Protein AF-A0A2N5IBF1-F1 (afdb_monomer)

pLDDT: mean 70.27, std 15.56, range [33.84, 93.25]

Secondary structure (DSSP, 8-state):
--HHHHHHHHHHHHTT----TT-TTS-HHHHHHHHT--HHHHHHHT---TTS-HHHHHHHHHHHHHHHHHHHHHHHSTTHHHHGGGEEEEEEEETTEEEEEEEETTTEEEETTGGGS--SSS---EEEEHHHHTTTEEEEEEEEHHHHHH---

Nearest PDB structures (foldseek):
  6y8l-assembly1_B  TM=3.218E-01  e=5.921E+00  Mycolicibacterium thermoresistibile
  6iol-assembly1_F  TM=2.689E-01  e=9.892E+00  Pseudomonas aeruginosa PAO1

Structure (mmCIF, N/CA/C/O backbone):
data_AF-A0A2N5IBF1-F1
#
_entry.id   AF-A0A2N5IBF1-F1
#
loop_
_atom_site.group_PDB
_atom_site.id
_atom_site.type_symbol
_atom_site.label_atom_id
_atom_site.label_alt_id
_atom_site.label_comp_id
_atom_site.label_asym_id
_atom_site.label_entity_id
_atom_site.label_seq_id
_atom_site.pdbx_PDB_ins_code
_atom_site.Cartn_x
_atom_site.Cartn_y
_atom_site.Cartn_z
_atom_site.occupancy
_atom_site.B_iso_or_equiv
_atom_site.auth_seq_id
_atom_site.auth_comp_id
_atom_site.auth_asym_id
_atom_site.auth_atom_id
_atom_site.pdbx_PDB_model_num
ATOM 1 N N . MET A 1 1 ? 9.440 -2.959 -21.402 1.00 43.28 1 MET A N 1
ATOM 2 C CA . MET A 1 1 ? 8.309 -3.346 -20.528 1.00 43.28 1 MET A CA 1
ATOM 3 C C . MET A 1 1 ? 7.684 -4.589 -21.144 1.00 43.28 1 MET A C 1
ATOM 5 O O . MET A 1 1 ? 7.308 -4.505 -22.304 1.00 43.28 1 MET A O 1
ATOM 9 N N . ASN A 1 2 ? 7.701 -5.730 -20.450 1.00 35.88 2 ASN A N 1
ATOM 10 C CA . ASN A 1 2 ? 7.321 -7.038 -21.004 1.00 35.88 2 ASN A CA 1
ATOM 11 C C . ASN A 1 2 ? 5.804 -7.091 -21.292 1.00 35.88 2 ASN A C 1
ATOM 13 O O . ASN A 1 2 ? 5.023 -6.584 -20.489 1.00 35.88 2 ASN A O 1
ATOM 17 N N . ASP A 1 3 ? 5.368 -7.669 -22.412 1.00 39.81 3 ASP A N 1
ATOM 18 C CA . ASP A 1 3 ? 3.952 -7.640 -22.823 1.00 39.81 3 ASP A CA 1
ATOM 19 C C . ASP A 1 3 ? 3.039 -8.420 -21.863 1.00 39.81 3 ASP A C 1
ATOM 21 O O . ASP A 1 3 ? 1.890 -8.039 -21.647 1.00 39.81 3 ASP A O 1
ATOM 25 N N . SER A 1 4 ? 3.593 -9.417 -21.169 1.00 40.78 4 SER A N 1
ATOM 26 C CA . SER A 1 4 ? 2.920 -10.144 -20.084 1.00 40.78 4 SER A CA 1
ATOM 27 C C . SER A 1 4 ? 2.568 -9.250 -18.880 1.00 40.78 4 SER A C 1
ATOM 29 O O . SER A 1 4 ? 1.495 -9.390 -18.301 1.00 40.78 4 SER A O 1
ATOM 31 N N . TYR A 1 5 ? 3.415 -8.267 -18.552 1.00 47.62 5 TYR A N 1
ATOM 32 C CA . TYR A 1 5 ? 3.169 -7.305 -17.466 1.00 47.62 5 TYR A CA 1
ATOM 33 C C . TYR A 1 5 ? 2.021 -6.351 -17.804 1.00 47.62 5 TYR A C 1
ATOM 35 O O . TYR A 1 5 ? 1.166 -6.074 -16.966 1.00 47.62 5 TYR A O 1
ATOM 43 N N . LYS A 1 6 ? 1.964 -5.884 -19.058 1.00 46.78 6 LYS A N 1
ATOM 44 C CA . LYS A 1 6 ? 0.849 -5.055 -19.524 1.00 46.78 6 LYS A CA 1
ATOM 45 C C . LYS A 1 6 ? -0.465 -5.820 -19.479 1.00 46.78 6 LYS A C 1
ATOM 47 O O . LYS A 1 6 ? -1.469 -5.197 -19.178 1.00 46.78 6 LYS A O 1
ATOM 52 N N . GLU A 1 7 ? -0.478 -7.117 -19.774 1.00 51.25 7 GLU A N 1
ATOM 53 C CA . GLU A 1 7 ? -1.704 -7.919 -19.703 1.00 51.25 7 GLU A CA 1
ATOM 54 C C . GLU A 1 7 ? -2.149 -8.186 -18.259 1.00 51.25 7 GLU A C 1
ATOM 56 O O . GLU A 1 7 ? -3.314 -7.954 -17.979 1.00 51.25 7 GLU A O 1
ATOM 61 N N . ILE A 1 8 ? -1.256 -8.519 -17.315 1.00 49.81 8 ILE A N 1
ATOM 62 C CA . ILE A 1 8 ? -1.626 -8.694 -15.891 1.00 49.81 8 ILE A CA 1
ATOM 63 C C . ILE A 1 8 ? -2.130 -7.380 -15.281 1.00 49.81 8 ILE A C 1
ATOM 65 O O . ILE A 1 8 ? -3.173 -7.357 -14.632 1.00 49.81 8 ILE A O 1
ATOM 69 N N . LEU A 1 9 ? -1.444 -6.261 -15.544 1.00 50.59 9 LEU A N 1
ATOM 70 C CA . LEU A 1 9 ? -1.929 -4.942 -15.138 1.00 50.59 9 LEU A CA 1
ATOM 71 C C . LEU A 1 9 ? -3.250 -4.596 -15.813 1.00 50.59 9 LEU A C 1
ATOM 73 O O . LEU A 1 9 ? -4.165 -4.128 -15.148 1.00 50.59 9 LEU A O 1
ATOM 77 N N . LYS A 1 10 ? -3.384 -4.824 -17.124 1.00 52.41 10 LYS A N 1
ATOM 78 C CA . LYS A 1 10 ? -4.655 -4.620 -17.825 1.00 52.41 10 LYS A CA 1
ATOM 79 C C . LYS A 1 10 ? -5.741 -5.526 -17.282 1.00 52.41 10 LYS A C 1
ATOM 81 O O . LYS A 1 10 ? -6.882 -5.113 -17.344 1.00 52.41 10 LYS A O 1
ATOM 86 N N . GLU A 1 11 ? -5.443 -6.720 -16.793 1.00 48.91 11 GLU A N 1
ATOM 87 C CA . GLU A 1 11 ? -6.422 -7.650 -16.236 1.00 48.91 11 GLU A CA 1
ATOM 88 C C . GLU A 1 11 ? -6.849 -7.220 -14.830 1.00 48.91 11 GLU A C 1
ATOM 90 O O . GLU A 1 11 ? -8.047 -7.137 -14.563 1.00 48.91 11 GLU A O 1
ATOM 95 N N . LEU A 1 12 ? -5.912 -6.779 -13.987 1.00 51.75 12 LEU A N 1
ATOM 96 C CA . LEU A 1 12 ? -6.208 -6.095 -12.722 1.00 51.75 12 LEU A CA 1
ATOM 97 C C . LEU A 1 12 ? -7.029 -4.811 -12.952 1.00 51.75 12 LEU A C 1
ATOM 99 O O . LEU A 1 12 ? -8.043 -4.595 -12.294 1.00 51.75 12 LEU A O 1
ATOM 103 N N . HIS A 1 13 ? -6.674 -4.013 -13.964 1.00 51.06 13 HIS A N 1
ATOM 104 C CA . HIS A 1 13 ? -7.418 -2.814 -14.358 1.00 51.06 13 HIS A CA 1
ATOM 105 C C . HIS A 1 1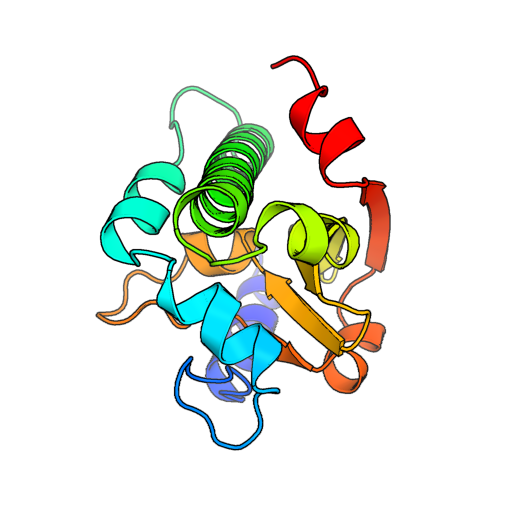3 ? -8.784 -3.117 -15.006 1.00 51.06 13 HIS A C 1
ATOM 107 O O . HIS A 1 13 ? -9.761 -2.411 -14.756 1.00 51.06 13 HIS A O 1
ATOM 113 N N . ARG A 1 14 ? -8.889 -4.159 -15.843 1.00 42.34 14 ARG A N 1
ATOM 114 C CA . ARG A 1 14 ? -10.121 -4.562 -16.553 1.00 42.34 14 ARG A CA 1
ATOM 115 C C . ARG A 1 14 ? -11.125 -5.203 -15.618 1.00 42.34 14 ARG A C 1
ATOM 117 O O . ARG A 1 14 ? -12.321 -5.002 -15.804 1.00 42.34 14 ARG A O 1
ATOM 124 N N . THR A 1 15 ? -10.658 -5.968 -14.637 1.00 41.19 15 THR A N 1
ATOM 125 C CA . THR A 1 15 ? -11.542 -6.647 -13.687 1.00 41.19 15 THR A CA 1
ATOM 126 C C . THR A 1 15 ? -12.170 -5.685 -12.682 1.00 41.19 15 THR A C 1
ATOM 128 O O . THR A 1 15 ? -13.128 -6.088 -12.025 1.00 41.19 15 THR A O 1
ATOM 131 N N . ARG A 1 16 ? -11.700 -4.422 -12.598 1.00 48.00 16 ARG A N 1
ATOM 132 C CA . ARG A 1 16 ? -12.240 -3.359 -11.726 1.00 48.00 16 ARG A CA 1
ATOM 133 C C . ARG A 1 16 ? -12.602 -3.873 -10.333 1.00 48.00 16 ARG A C 1
ATOM 135 O O . ARG A 1 16 ? -13.591 -3.446 -9.741 1.00 48.00 16 ARG A O 1
ATOM 142 N N . LYS A 1 17 ? -11.815 -4.797 -9.780 1.00 44.84 17 LYS A N 1
ATOM 143 C CA . LYS A 1 17 ? -11.999 -5.232 -8.391 1.00 44.84 17 LYS A CA 1
ATOM 144 C C . LYS A 1 17 ? -11.327 -4.250 -7.433 1.00 44.84 17 LYS A C 1
ATOM 146 O O . LYS A 1 17 ? -10.829 -4.647 -6.393 1.00 44.84 17 LYS A O 1
ATOM 151 N N . PHE A 1 18 ? -11.308 -2.975 -7.810 1.00 51.62 18 PHE A N 1
ATOM 152 C CA . PHE A 1 18 ? -10.898 -1.882 -6.958 1.00 51.62 18 PHE A CA 1
ATOM 153 C C . PHE A 1 18 ? -12.099 -1.491 -6.129 1.00 51.62 18 PHE A C 1
ATOM 155 O O . PHE A 1 18 ? -13.163 -1.141 -6.649 1.00 51.62 18 PHE A O 1
ATOM 162 N N . ILE A 1 19 ? -11.941 -1.605 -4.823 1.00 47.81 19 ILE A N 1
ATOM 163 C CA . ILE A 1 19 ? -12.974 -1.155 -3.919 1.00 47.81 19 ILE A CA 1
ATOM 164 C C . ILE A 1 19 ? -12.812 0.357 -3.773 1.00 47.81 19 ILE A C 1
ATOM 166 O O . ILE A 1 19 ? -11.815 0.838 -3.244 1.00 47.81 19 ILE A O 1
ATOM 170 N N . GLN A 1 20 ? -13.786 1.105 -4.292 1.00 54.00 20 GLN A N 1
ATOM 171 C CA . GLN A 1 20 ? -13.860 2.549 -4.079 1.00 54.00 20 GLN A CA 1
ATOM 172 C C . GLN A 1 20 ? -13.964 2.835 -2.572 1.00 54.00 20 GLN A C 1
ATOM 174 O O . GLN A 1 20 ? -14.630 2.057 -1.886 1.00 54.00 20 GLN A O 1
ATOM 179 N N . PRO A 1 21 ? -13.359 3.915 -2.041 1.00 51.06 21 PRO A N 1
ATOM 180 C CA . PRO A 1 21 ? -13.374 4.226 -0.606 1.00 51.06 21 PRO A CA 1
ATOM 181 C C . PRO A 1 21 ? -14.768 4.304 0.041 1.00 51.06 21 PRO A C 1
ATOM 183 O O . PRO A 1 21 ? -14.895 4.142 1.251 1.00 51.06 21 PRO A O 1
ATOM 186 N N . ASP A 1 22 ? -15.811 4.540 -0.756 1.00 54.47 22 ASP A N 1
ATOM 187 C CA . ASP A 1 22 ? -17.223 4.617 -0.368 1.00 54.47 22 ASP A CA 1
ATOM 188 C C . ASP A 1 22 ? -18.003 3.310 -0.613 1.00 54.47 22 ASP A C 1
ATOM 190 O O . ASP A 1 22 ? -19.222 3.254 -0.434 1.00 54.47 22 ASP A O 1
ATOM 194 N N . SER A 1 23 ? -17.323 2.235 -1.016 1.00 57.81 23 SER A N 1
ATOM 195 C CA . SER A 1 23 ? -17.977 0.965 -1.298 1.00 57.81 23 SER A CA 1
ATOM 196 C C . SER A 1 23 ? -18.635 0.391 -0.038 1.00 57.81 23 SER A C 1
ATOM 198 O O . SER A 1 23 ? -17.976 0.254 0.998 1.00 57.81 23 SER A O 1
ATOM 200 N N . PRO A 1 24 ? -19.898 -0.065 -0.123 1.00 55.62 24 PRO A N 1
ATOM 201 C CA . PRO A 1 24 ? -20.597 -0.694 0.998 1.00 55.62 24 PRO A CA 1
ATOM 202 C C . PRO A 1 24 ? -20.004 -2.057 1.393 1.00 55.62 24 PRO A C 1
ATOM 204 O O . PRO A 1 24 ? -20.440 -2.649 2.374 1.00 55.62 24 PRO A O 1
ATOM 207 N N . LYS A 1 25 ? -19.039 -2.575 0.618 1.00 56.75 25 LYS A N 1
ATOM 208 C CA . LYS A 1 25 ? -18.293 -3.805 0.920 1.00 56.75 25 LYS A CA 1
ATOM 209 C C . LYS A 1 25 ? -17.065 -3.567 1.807 1.00 56.75 25 LYS A C 1
ATOM 211 O O . LYS A 1 25 ? -16.431 -4.539 2.201 1.00 56.75 25 LYS A O 1
ATOM 216 N N . LEU A 1 26 ? -16.710 -2.310 2.078 1.00 62.56 26 LEU A N 1
ATOM 217 C CA . LEU A 1 26 ? -15.621 -1.962 2.990 1.00 62.56 26 LEU A CA 1
ATOM 218 C C . LEU A 1 26 ? -16.110 -2.039 4.429 1.00 62.56 26 LEU A C 1
ATOM 220 O O . LEU A 1 26 ? -17.150 -1.468 4.757 1.00 62.56 26 LEU A O 1
ATOM 224 N N . ASP A 1 27 ? -15.323 -2.673 5.294 1.00 70.19 27 ASP A N 1
ATOM 225 C CA . ASP A 1 27 ? -15.524 -2.546 6.732 1.00 70.19 27 ASP A CA 1
ATOM 226 C C . ASP A 1 27 ? -15.449 -1.062 7.148 1.00 70.19 27 ASP A C 1
ATOM 228 O O . ASP A 1 27 ? -14.655 -0.274 6.618 1.00 70.19 27 ASP A O 1
ATOM 232 N N . SER A 1 28 ? -16.280 -0.685 8.121 1.00 70.81 28 SER A N 1
ATOM 233 C CA . SER A 1 28 ? -16.333 0.651 8.722 1.00 70.81 28 SER A CA 1
ATOM 234 C C . SER A 1 28 ? -14.977 1.189 9.203 1.00 70.81 28 SER A C 1
ATOM 236 O O . SER A 1 28 ? -14.736 2.397 9.149 1.00 70.81 28 SER A O 1
ATOM 238 N N . ASP A 1 29 ? -14.080 0.316 9.659 1.00 70.00 29 ASP A N 1
ATOM 239 C CA . ASP A 1 29 ? -12.731 0.665 10.090 1.00 70.00 29 ASP A CA 1
ATOM 240 C C . ASP A 1 29 ? -11.853 1.058 8.903 1.00 70.00 29 ASP A C 1
ATOM 242 O O . ASP A 1 29 ? -11.067 2.004 8.996 1.00 70.00 29 ASP A O 1
ATOM 246 N N . LEU A 1 30 ? -12.009 0.373 7.770 1.00 69.75 30 LEU A N 1
ATOM 247 C CA . LEU A 1 30 ? -11.260 0.697 6.568 1.00 69.75 30 LEU A CA 1
ATOM 248 C C . LEU A 1 30 ? -11.779 1.978 5.919 1.00 69.75 30 LEU A C 1
ATOM 250 O O . LEU A 1 30 ? -10.979 2.813 5.507 1.00 69.75 30 LEU A O 1
ATOM 254 N N . GLN A 1 31 ? -13.098 2.188 5.894 1.00 72.38 31 GLN A N 1
ATOM 255 C CA . GLN A 1 31 ? -13.675 3.461 5.448 1.00 72.38 31 GLN A CA 1
ATOM 256 C C . GLN A 1 31 ? -13.119 4.634 6.266 1.00 72.38 31 GLN A C 1
ATOM 258 O O . GLN A 1 31 ? -12.746 5.662 5.704 1.00 7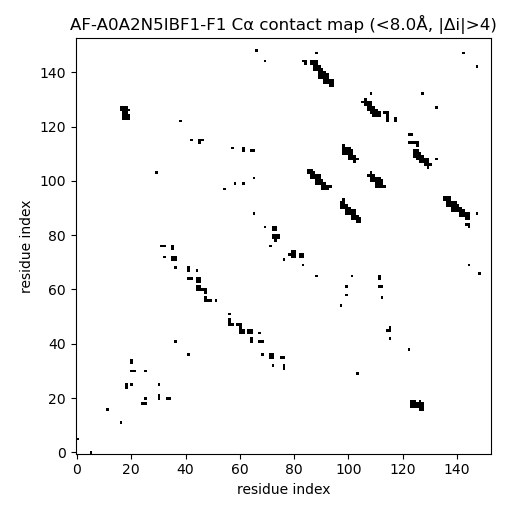2.38 31 GLN A O 1
ATOM 263 N N . GLN A 1 32 ? -12.979 4.467 7.584 1.00 74.31 32 GLN A N 1
ATOM 264 C CA . GLN A 1 32 ? -12.336 5.466 8.439 1.00 74.31 32 GLN A CA 1
ATOM 265 C C . GLN A 1 32 ? -10.867 5.682 8.056 1.00 74.31 32 GLN A C 1
ATOM 267 O O . GLN A 1 32 ? -10.449 6.828 7.895 1.00 74.31 32 GLN A O 1
ATOM 272 N N . ILE A 1 33 ? -10.092 4.613 7.857 1.00 74.81 33 ILE A N 1
ATOM 273 C CA . ILE A 1 33 ? -8.688 4.704 7.426 1.00 74.81 33 ILE A CA 1
ATOM 274 C C . ILE A 1 33 ? -8.550 5.462 6.106 1.00 74.81 33 ILE A C 1
ATOM 276 O O . ILE A 1 33 ? -7.733 6.373 6.014 1.00 74.81 33 ILE A O 1
ATOM 280 N N . LEU A 1 34 ? -9.364 5.137 5.105 1.00 74.12 34 LEU A N 1
ATOM 281 C CA . LEU A 1 34 ? -9.311 5.794 3.801 1.00 74.12 34 LEU A CA 1
ATOM 282 C C . LEU A 1 34 ? -9.806 7.241 3.862 1.00 74.12 34 LEU A C 1
ATOM 284 O O . LEU A 1 34 ? -9.272 8.087 3.154 1.00 74.12 34 LEU A O 1
ATOM 288 N N . SER A 1 35 ? -10.770 7.549 4.737 1.00 76.00 35 SER A N 1
ATOM 289 C CA . SER A 1 35 ? -11.346 8.897 4.854 1.00 76.00 35 SER A CA 1
ATOM 290 C C . SER A 1 35 ? -10.343 9.968 5.283 1.00 76.00 35 SER A C 1
ATOM 292 O O . SER A 1 35 ? -10.572 11.154 5.053 1.00 76.00 35 SER A O 1
ATOM 294 N N . VAL A 1 36 ? -9.232 9.567 5.910 1.00 75.69 36 VAL A N 1
ATOM 295 C CA . VA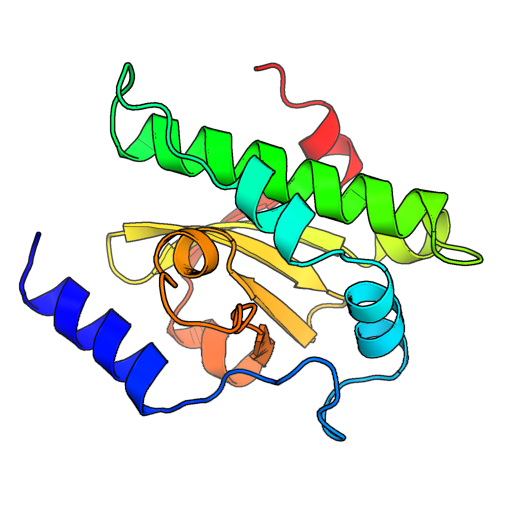L A 1 36 ? -8.191 10.497 6.364 1.00 75.69 36 VAL A CA 1
ATOM 296 C C . VAL A 1 36 ? -7.013 10.632 5.403 1.00 75.69 36 VAL A C 1
ATOM 298 O O . VAL A 1 36 ? -6.109 11.436 5.658 1.00 75.69 36 VAL A O 1
ATOM 301 N N . LEU A 1 37 ? -7.003 9.860 4.316 1.00 73.94 37 LEU A N 1
ATOM 302 C CA . LEU A 1 37 ? -5.984 9.951 3.279 1.00 73.94 37 LEU A CA 1
ATOM 303 C C . LEU A 1 37 ? -6.400 11.015 2.265 1.00 73.94 37 LEU A C 1
ATOM 305 O O . LEU A 1 37 ? -7.404 10.865 1.574 1.00 73.94 37 LEU A O 1
ATOM 309 N N . ASP A 1 38 ? -5.611 12.084 2.153 1.00 70.50 38 ASP A N 1
ATOM 310 C CA . ASP A 1 38 ? -5.747 13.007 1.032 1.00 70.50 38 ASP A CA 1
ATOM 311 C C . ASP A 1 38 ? -5.078 12.374 -0.187 1.00 70.50 38 ASP A C 1
ATOM 313 O O . ASP A 1 38 ? -3.879 12.087 -0.208 1.00 70.50 38 ASP A O 1
ATOM 317 N N . THR A 1 39 ? -5.881 12.129 -1.212 1.00 66.19 39 THR A N 1
ATOM 318 C CA . THR A 1 39 ? -5.452 11.448 -2.426 1.00 66.19 39 THR A CA 1
ATOM 319 C C . THR A 1 39 ? -4.451 12.256 -3.250 1.00 66.19 39 THR A C 1
ATOM 321 O O . THR A 1 39 ? -3.561 11.675 -3.868 1.00 66.19 39 THR A O 1
ATOM 324 N N . HIS A 1 40 ? -4.559 13.587 -3.260 1.00 65.75 40 HIS A N 1
ATOM 325 C CA . HIS A 1 40 ? -3.612 14.450 -3.968 1.00 65.75 40 HIS A CA 1
ATOM 326 C C . HIS A 1 40 ? -2.268 14.470 -3.241 1.00 65.75 40 HIS A C 1
ATOM 328 O O . HIS A 1 40 ? -1.220 14.331 -3.871 1.00 65.75 40 HIS A O 1
ATOM 334 N N . GLU A 1 41 ? -2.297 14.587 -1.914 1.00 66.88 41 GLU A N 1
ATOM 335 C CA . GLU A 1 41 ? -1.100 14.543 -1.074 1.00 66.88 41 GLU A CA 1
ATOM 336 C C . GLU A 1 41 ? -0.395 13.181 -1.175 1.00 66.88 41 GLU A C 1
ATOM 338 O O . GLU A 1 41 ? 0.817 13.115 -1.380 1.00 66.88 41 GLU A O 1
ATOM 343 N N . PHE A 1 42 ? -1.157 12.084 -1.149 1.00 67.06 42 PHE A N 1
ATOM 344 C CA . PHE A 1 42 ? -0.647 10.731 -1.364 1.00 67.06 42 PHE A CA 1
ATOM 345 C C . PHE A 1 42 ? 0.117 10.598 -2.694 1.00 67.06 42 PHE A C 1
ATOM 347 O O . PHE A 1 42 ? 1.219 10.041 -2.729 1.00 67.06 42 PHE A O 1
ATOM 354 N N . PHE A 1 43 ? -0.409 11.161 -3.786 1.00 65.44 43 PHE A N 1
ATOM 355 C CA . PHE A 1 43 ? 0.272 11.127 -5.081 1.00 65.44 43 PHE A CA 1
ATOM 356 C C . PHE A 1 43 ? 1.565 11.942 -5.119 1.00 65.44 43 PHE A C 1
ATOM 358 O O . PHE A 1 43 ? 2.513 11.538 -5.793 1.00 65.44 43 PHE A O 1
ATOM 365 N N . LEU A 1 44 ? 1.663 13.042 -4.364 1.00 69.25 44 LEU A N 1
ATOM 366 C CA . LEU A 1 44 ? 2.923 13.786 -4.251 1.00 69.25 44 LEU A CA 1
ATOM 367 C C . LEU A 1 44 ? 4.042 12.912 -3.670 1.00 69.25 44 LEU A C 1
ATOM 369 O O . LEU A 1 44 ? 5.200 13.025 -4.085 1.00 69.25 44 LEU A O 1
ATOM 373 N N . HIS A 1 45 ? 3.691 12.008 -2.754 1.00 67.19 45 HIS A N 1
ATOM 374 C CA . HIS A 1 45 ? 4.617 11.046 -2.160 1.00 67.19 45 HIS A CA 1
ATOM 375 C C . HIS A 1 45 ? 4.970 9.874 -3.088 1.00 67.19 45 HIS A C 1
ATOM 377 O O . HIS A 1 45 ? 6.015 9.252 -2.898 1.00 67.19 45 HIS A O 1
ATOM 383 N N . CYS A 1 46 ? 4.160 9.627 -4.118 1.00 64.19 46 CYS A N 1
ATOM 384 C CA . CYS A 1 46 ? 4.357 8.582 -5.123 1.00 64.19 46 CYS A CA 1
ATOM 385 C C . CYS A 1 46 ? 5.292 8.992 -6.280 1.00 64.19 46 CYS A C 1
ATOM 387 O O . CYS A 1 46 ? 5.569 8.180 -7.161 1.00 64.19 46 CYS A O 1
ATOM 389 N N . ASN A 1 47 ? 5.796 10.232 -6.301 1.00 66.06 47 ASN A N 1
ATOM 390 C CA . ASN A 1 47 ? 6.657 10.717 -7.381 1.00 66.06 47 ASN A CA 1
ATOM 391 C C . ASN A 1 47 ? 7.989 9.950 -7.458 1.00 66.06 47 ASN A C 1
ATOM 393 O O . ASN A 1 47 ? 8.811 9.990 -6.535 1.00 66.06 47 ASN A O 1
ATOM 397 N N . LEU A 1 48 ? 8.222 9.304 -8.603 1.00 63.59 48 LEU A N 1
ATOM 398 C CA . LEU A 1 48 ? 9.462 8.592 -8.904 1.00 63.59 48 LEU A CA 1
ATOM 399 C C . LEU A 1 48 ? 10.616 9.582 -9.092 1.00 63.59 48 LEU A C 1
ATOM 401 O O . LEU A 1 48 ? 10.508 10.550 -9.844 1.00 63.59 48 LEU A O 1
ATOM 405 N N . ASN A 1 49 ? 11.746 9.321 -8.433 1.00 61.81 49 ASN A N 1
ATOM 406 C CA . ASN A 1 49 ? 12.974 10.069 -8.681 1.00 61.81 49 ASN A CA 1
ATOM 407 C C . ASN A 1 49 ? 13.676 9.490 -9.925 1.00 61.81 49 ASN A C 1
ATOM 409 O O . ASN A 1 49 ? 14.141 8.351 -9.859 1.00 61.81 49 ASN A O 1
ATOM 413 N N . PRO A 1 50 ? 13.806 10.243 -11.032 1.00 58.84 50 PRO A N 1
ATOM 414 C CA . PRO A 1 50 ? 14.438 9.740 -12.252 1.00 58.84 50 PRO A CA 1
ATOM 415 C C . PRO A 1 50 ? 15.957 9.539 -12.118 1.00 58.84 50 PRO A C 1
ATOM 417 O O . PRO A 1 50 ? 16.572 8.972 -13.014 1.00 58.84 50 PRO A O 1
ATOM 420 N N . ALA A 1 51 ? 16.575 10.006 -11.027 1.00 55.97 51 ALA A N 1
ATOM 421 C CA . ALA A 1 51 ? 18.018 9.922 -10.805 1.00 55.97 51 ALA A CA 1
ATOM 422 C C . ALA A 1 51 ? 18.503 8.566 -10.254 1.00 55.97 51 ALA A C 1
ATOM 424 O O . ALA A 1 51 ? 19.705 8.388 -10.076 1.00 55.97 51 ALA A O 1
ATOM 425 N N . VAL A 1 52 ? 17.600 7.628 -9.956 1.00 67.62 52 VAL A N 1
ATOM 426 C CA . VAL A 1 52 ? 17.937 6.297 -9.420 1.00 67.62 52 VAL A CA 1
ATOM 427 C C . VAL A 1 52 ? 17.342 5.185 -10.282 1.00 67.62 52 VAL A C 1
ATOM 429 O O . VAL A 1 52 ? 16.532 5.441 -11.175 1.00 67.62 52 VAL A O 1
ATOM 432 N N . SER A 1 53 ? 17.748 3.935 -10.034 1.00 68.19 53 SER A N 1
ATOM 433 C CA . SER A 1 53 ? 17.185 2.789 -10.758 1.00 68.19 53 SER A CA 1
ATOM 434 C C . SER A 1 53 ? 15.668 2.695 -10.549 1.00 68.19 53 SER A C 1
ATOM 436 O O . SER A 1 53 ? 15.161 3.067 -9.495 1.00 68.19 53 SER A O 1
ATOM 438 N N . TYR A 1 54 ? 14.929 2.177 -11.534 1.00 66.81 54 TYR A N 1
ATOM 439 C CA . TYR A 1 54 ? 13.463 2.090 -11.461 1.00 66.81 54 TYR A CA 1
ATOM 440 C C . TYR A 1 54 ? 12.972 1.374 -10.193 1.00 66.81 54 TYR A C 1
ATOM 442 O O . TYR A 1 54 ? 12.110 1.897 -9.494 1.00 66.81 54 TYR A O 1
ATOM 450 N N . ASN A 1 55 ? 13.565 0.225 -9.856 1.00 68.12 55 ASN A N 1
ATOM 451 C CA . ASN A 1 55 ? 13.191 -0.531 -8.658 1.00 68.12 55 ASN A CA 1
ATOM 452 C C . ASN A 1 55 ? 13.437 0.282 -7.378 1.00 68.12 55 ASN A C 1
ATOM 454 O O . ASN A 1 55 ? 12.609 0.282 -6.472 1.00 68.12 55 ASN A O 1
ATOM 458 N N . GLU A 1 56 ? 14.545 1.019 -7.319 1.00 69.81 56 GLU A N 1
ATOM 459 C CA . GLU A 1 56 ? 14.871 1.884 -6.185 1.00 69.81 56 GLU A CA 1
ATOM 460 C C . GLU A 1 56 ? 13.943 3.107 -6.106 1.00 69.81 56 GLU A C 1
ATOM 462 O O . GLU A 1 56 ? 13.525 3.498 -5.016 1.00 69.81 56 GLU A O 1
ATOM 467 N N . ALA A 1 57 ? 13.575 3.696 -7.247 1.00 67.69 57 ALA A N 1
ATOM 468 C CA . ALA A 1 57 ? 12.625 4.802 -7.318 1.00 67.69 57 ALA A CA 1
ATOM 469 C C . ALA A 1 57 ? 11.235 4.370 -6.830 1.00 67.69 57 ALA A C 1
ATOM 471 O O . ALA A 1 57 ? 10.638 5.070 -6.013 1.00 67.69 57 ALA A O 1
ATOM 472 N N . VAL A 1 58 ? 10.759 3.206 -7.286 1.00 70.94 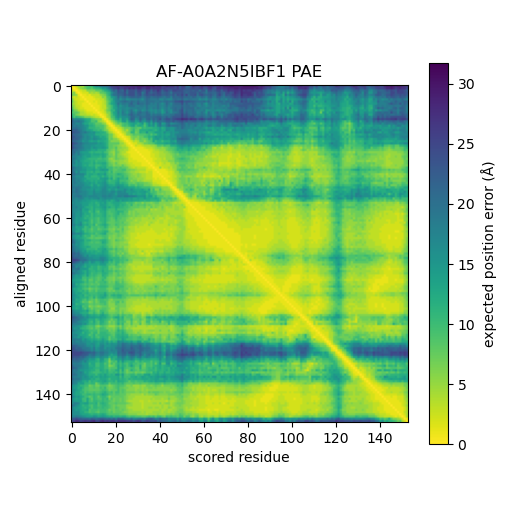58 VAL A N 1
ATOM 473 C CA . VAL A 1 58 ? 9.471 2.617 -6.890 1.00 70.94 58 VAL A CA 1
ATOM 474 C C . VAL A 1 58 ? 9.465 2.283 -5.404 1.00 70.94 58 VAL A C 1
ATOM 476 O O . VAL A 1 58 ? 8.517 2.637 -4.704 1.00 70.94 58 VAL A O 1
ATOM 479 N N . PHE A 1 59 ? 10.535 1.672 -4.888 1.00 78.06 59 PHE A N 1
ATOM 480 C CA . PHE A 1 59 ? 10.653 1.378 -3.461 1.00 78.06 59 PHE A CA 1
ATOM 481 C C . PHE A 1 59 ? 10.627 2.663 -2.619 1.00 78.06 59 PHE A C 1
ATOM 483 O O . PHE A 1 59 ? 9.846 2.769 -1.675 1.00 78.06 59 PHE A O 1
ATOM 490 N N . LYS A 1 60 ? 11.404 3.689 -2.997 1.00 77.38 60 LYS A N 1
ATOM 491 C CA . LYS A 1 60 ? 11.417 4.997 -2.313 1.00 77.38 60 LYS A CA 1
ATOM 492 C C . LYS A 1 60 ? 10.056 5.699 -2.363 1.00 77.38 60 LYS A C 1
ATOM 494 O O . LYS A 1 60 ? 9.657 6.312 -1.372 1.00 77.38 60 LYS A O 1
ATOM 499 N N . ALA A 1 61 ? 9.338 5.614 -3.480 1.00 75.81 61 ALA A N 1
ATOM 500 C CA . ALA A 1 61 ? 7.986 6.153 -3.611 1.00 75.81 61 ALA A CA 1
ATOM 501 C C . ALA A 1 61 ? 6.983 5.391 -2.725 1.00 75.81 61 ALA A C 1
ATOM 503 O O . ALA A 1 61 ? 6.274 6.012 -1.932 1.00 75.81 61 ALA A O 1
ATOM 504 N N . CYS A 1 62 ? 7.003 4.053 -2.747 1.00 81.88 62 CYS A N 1
ATOM 505 C CA . CYS A 1 62 ? 6.179 3.217 -1.864 1.00 81.88 62 CYS A CA 1
ATOM 506 C C . CYS A 1 62 ? 6.457 3.516 -0.387 1.00 81.88 62 CYS A C 1
ATOM 508 O O . CYS A 1 62 ? 5.537 3.599 0.428 1.00 81.88 62 CYS A O 1
ATOM 510 N N . ARG A 1 63 ? 7.728 3.729 -0.034 1.00 86.12 63 ARG A N 1
ATOM 511 C CA . ARG A 1 63 ? 8.166 4.093 1.314 1.00 86.12 63 ARG A CA 1
ATOM 512 C C . ARG A 1 63 ? 7.577 5.428 1.764 1.00 86.12 63 ARG A C 1
ATOM 514 O O . ARG A 1 63 ? 7.013 5.513 2.849 1.00 86.12 63 ARG A O 1
ATOM 521 N N . LYS A 1 64 ? 7.648 6.469 0.933 1.00 83.50 64 LYS A N 1
ATOM 522 C CA . LYS A 1 64 ? 7.044 7.774 1.248 1.00 83.50 64 LYS A CA 1
ATOM 523 C C . LYS A 1 64 ? 5.522 7.681 1.369 1.00 83.50 64 LYS A C 1
ATOM 525 O O . LYS A 1 64 ? 4.956 8.228 2.312 1.00 83.50 64 LYS A O 1
ATOM 530 N N . ALA A 1 65 ? 4.876 6.962 0.454 1.00 81.62 65 ALA A N 1
ATOM 531 C CA . ALA A 1 65 ? 3.428 6.782 0.433 1.00 81.62 65 ALA A CA 1
ATOM 532 C C . ALA A 1 65 ? 2.913 6.027 1.673 1.00 81.62 65 ALA A C 1
ATOM 534 O O . ALA A 1 65 ? 1.977 6.468 2.335 1.00 81.62 65 ALA A O 1
ATOM 535 N N . SER A 1 66 ? 3.566 4.929 2.054 1.00 87.38 66 SER A N 1
ATOM 536 C CA . SER A 1 66 ? 3.237 4.185 3.282 1.00 87.38 66 SER A CA 1
ATOM 537 C C . SER A 1 66 ? 3.468 5.015 4.547 1.00 87.38 66 SER A C 1
ATOM 539 O O . SER A 1 66 ? 2.617 5.017 5.434 1.00 87.38 66 SER A O 1
ATOM 541 N N . MET A 1 67 ? 4.565 5.777 4.624 1.00 88.12 67 MET A N 1
ATOM 542 C CA . MET A 1 67 ? 4.815 6.697 5.741 1.00 88.12 67 MET A CA 1
ATOM 543 C C . MET A 1 67 ? 3.724 7.768 5.857 1.00 88.12 67 MET A C 1
ATOM 545 O O . MET A 1 67 ? 3.272 8.062 6.964 1.00 88.12 67 MET A O 1
ATOM 549 N N . TYR A 1 68 ? 3.252 8.302 4.727 1.00 86.69 68 TYR A N 1
ATOM 550 C CA . TYR A 1 68 ? 2.117 9.221 4.691 1.00 86.69 68 TYR A CA 1
ATOM 551 C C . TYR A 1 68 ? 0.828 8.585 5.232 1.00 86.69 68 TYR A C 1
ATOM 553 O O . TYR A 1 68 ? 0.133 9.199 6.044 1.00 86.69 68 TYR A O 1
ATOM 561 N N . VAL A 1 69 ? 0.520 7.348 4.826 1.00 85.75 69 VAL A N 1
ATOM 562 C CA . VAL A 1 69 ? -0.660 6.613 5.312 1.00 85.75 69 VAL A CA 1
ATOM 563 C C . VAL A 1 69 ? -0.587 6.407 6.829 1.00 85.75 69 VAL A C 1
ATOM 565 O O . VAL A 1 69 ? -1.531 6.751 7.540 1.00 85.75 69 VAL A O 1
ATOM 568 N N . ILE A 1 70 ? 0.552 5.936 7.347 1.00 90.00 70 ILE A N 1
ATOM 569 C CA . ILE A 1 70 ? 0.778 5.741 8.791 1.00 90.00 70 ILE A CA 1
ATOM 570 C C . ILE A 1 70 ? 0.638 7.071 9.554 1.00 90.00 70 ILE A C 1
ATOM 572 O O . ILE A 1 70 ? -0.027 7.137 10.596 1.00 90.00 70 ILE A O 1
ATOM 576 N N . TYR A 1 71 ? 1.221 8.154 9.035 1.00 89.44 71 TYR A N 1
ATOM 577 C CA . TYR A 1 71 ? 1.105 9.484 9.633 1.00 89.44 71 TYR A CA 1
ATOM 578 C C . TYR A 1 71 ? -0.352 9.964 9.670 1.00 89.44 71 TYR A C 1
ATOM 580 O O . TYR A 1 71 ? -0.844 10.369 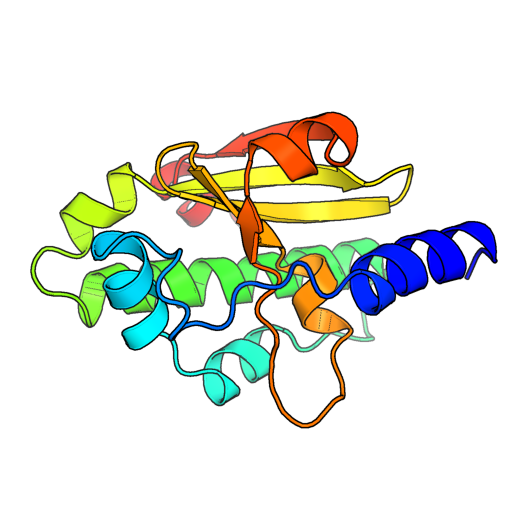10.726 1.00 89.44 71 TYR A O 1
ATOM 588 N N . SER A 1 72 ? -1.060 9.860 8.546 1.00 86.00 72 SER A N 1
ATOM 589 C CA . SER A 1 72 ? -2.452 10.293 8.427 1.00 86.00 72 SER A CA 1
ATOM 590 C C . SER A 1 72 ? -3.361 9.521 9.378 1.00 86.00 72 SER A C 1
ATOM 592 O O . SER A 1 72 ? -4.110 10.139 10.130 1.00 86.00 72 SER A O 1
ATOM 594 N N . ILE A 1 73 ? -3.235 8.195 9.447 1.00 88.06 73 ILE A N 1
ATOM 595 C CA . ILE A 1 73 ? -4.005 7.373 10.389 1.00 88.06 73 ILE A CA 1
ATOM 596 C C . ILE A 1 73 ? -3.702 7.786 11.829 1.00 88.06 73 ILE A C 1
ATOM 598 O O . ILE A 1 73 ? -4.619 8.067 12.592 1.00 88.06 73 ILE A O 1
ATOM 602 N N . SER A 1 74 ? -2.428 7.885 12.212 1.00 89.75 74 SER A N 1
ATOM 603 C CA . SER A 1 74 ? -2.060 8.193 13.601 1.00 89.75 74 SER A CA 1
ATOM 604 C C . SER A 1 74 ? -2.500 9.574 14.091 1.00 89.75 74 SER A C 1
ATOM 606 O O . SER A 1 74 ? -2.773 9.707 15.285 1.00 89.75 74 SER A O 1
ATOM 608 N N . HIS A 1 75 ? -2.568 10.576 13.208 1.00 87.75 75 HIS A N 1
ATOM 609 C CA . HIS A 1 75 ? -2.823 11.972 13.587 1.00 87.75 75 HIS A CA 1
ATOM 610 C C . HIS A 1 75 ? -4.242 12.452 13.283 1.00 87.75 75 HIS A C 1
ATOM 612 O O . HIS A 1 75 ? -4.755 13.304 14.006 1.00 87.75 75 HIS A O 1
ATOM 618 N N . LYS A 1 76 ? -4.876 11.934 12.226 1.00 86.25 76 LYS A N 1
ATOM 619 C CA . LYS A 1 76 ? -6.190 12.403 11.766 1.00 86.25 76 LYS A CA 1
ATOM 620 C C . LYS A 1 76 ? -7.338 11.513 12.257 1.00 86.25 76 LYS A C 1
ATOM 622 O O . LYS A 1 76 ? -8.454 12.007 12.389 1.00 86.25 76 LYS A O 1
ATOM 627 N N . LEU A 1 77 ? -7.093 10.235 12.581 1.00 85.69 77 LEU A N 1
ATOM 628 C CA . LEU A 1 77 ? -8.119 9.362 13.165 1.00 85.69 77 LEU A CA 1
ATOM 629 C C . LEU A 1 77 ? -8.138 9.408 14.690 1.00 85.69 77 LEU A C 1
ATOM 631 O O . LEU A 1 77 ? -7.119 9.263 15.373 1.00 85.69 77 LEU A O 1
ATOM 635 N N . ARG A 1 78 ? -9.350 9.479 15.247 1.00 82.00 78 ARG A N 1
ATOM 636 C CA . ARG A 1 78 ? -9.578 9.226 16.671 1.00 82.00 78 ARG A CA 1
ATOM 637 C C . ARG A 1 78 ? -9.167 7.783 16.976 1.00 82.00 78 ARG A C 1
ATOM 639 O O . ARG A 1 78 ? -9.635 6.863 16.321 1.00 82.00 78 ARG A O 1
ATOM 646 N N . MET A 1 79 ? -8.299 7.587 17.971 1.00 83.44 79 MET A N 1
ATOM 647 C CA . MET A 1 79 ? -7.682 6.283 18.284 1.00 83.44 79 MET A CA 1
ATOM 648 C C . MET A 1 79 ? -6.752 5.730 17.185 1.00 83.44 79 MET A C 1
ATOM 650 O O . MET A 1 79 ? -6.411 4.549 17.213 1.00 83.44 79 MET A O 1
ATOM 654 N N . GLY A 1 80 ? -6.272 6.572 16.264 1.00 80.81 80 GLY A N 1
ATOM 655 C CA . GLY A 1 80 ? -5.441 6.158 15.129 1.00 80.81 80 GLY A CA 1
ATOM 656 C C . GLY A 1 80 ? -4.202 5.337 15.498 1.00 80.81 80 GLY A C 1
ATOM 657 O O . GLY A 1 80 ? -3.888 4.361 14.827 1.00 80.81 80 GLY A O 1
ATOM 658 N N . LYS A 1 81 ? -3.543 5.645 16.624 1.00 83.31 81 LYS A N 1
ATOM 659 C CA . LYS A 1 81 ? -2.396 4.860 17.127 1.00 83.31 81 LYS A CA 1
ATOM 660 C C . LYS A 1 81 ? -2.725 3.388 17.402 1.00 83.31 81 LYS A C 1
ATOM 662 O O . LYS A 1 81 ? -1.855 2.541 17.239 1.00 83.31 81 LYS A O 1
ATOM 667 N N . PHE A 1 82 ? -3.955 3.087 17.819 1.00 85.75 82 PHE A N 1
ATOM 668 C CA . PHE A 1 82 ? -4.398 1.709 18.033 1.00 85.75 82 PHE A CA 1
ATOM 669 C C . PHE A 1 82 ? -4.681 1.016 16.701 1.00 85.75 82 PHE A C 1
ATOM 671 O O . PHE A 1 82 ? -4.292 -0.132 16.533 1.00 85.75 82 PHE A O 1
ATOM 678 N N . LYS A 1 83 ? -5.256 1.741 15.732 1.00 84.69 83 LYS A N 1
ATOM 679 C CA . LYS A 1 83 ? -5.496 1.236 14.371 1.00 84.69 83 LYS A CA 1
ATOM 680 C C . LYS A 1 83 ? -4.210 0.900 13.620 1.00 84.69 83 LYS A C 1
ATOM 682 O O . LYS A 1 83 ? -4.229 0.028 12.767 1.00 84.69 83 LYS A O 1
ATOM 687 N N . LEU A 1 84 ? -3.082 1.539 13.944 1.00 89.31 84 LEU A N 1
ATOM 688 C CA . LEU A 1 84 ? -1.797 1.174 13.341 1.00 89.31 84 LEU A CA 1
ATOM 689 C C . LEU A 1 84 ? -1.391 -0.280 13.627 1.00 89.31 84 LEU A C 1
ATOM 691 O O . LEU A 1 84 ? -0.727 -0.880 12.792 1.00 89.31 84 LEU A O 1
ATOM 695 N N . GLN A 1 85 ? -1.796 -0.858 14.766 1.00 88.50 85 GLN A N 1
ATOM 696 C CA . GLN A 1 85 ? -1.485 -2.260 15.096 1.00 88.50 85 GLN A CA 1
ATOM 697 C C . GLN A 1 85 ? -2.142 -3.253 14.129 1.00 88.50 85 GLN A C 1
ATOM 699 O O . GLN A 1 85 ? -1.692 -4.387 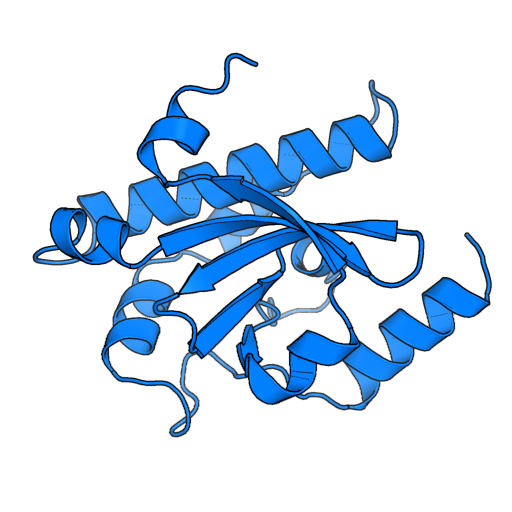14.015 1.00 88.50 85 GLN A O 1
ATOM 704 N N . ASP A 1 86 ? -3.174 -2.807 13.416 1.00 87.31 86 ASP A N 1
ATOM 705 C CA . ASP A 1 86 ? -3.885 -3.595 12.420 1.00 87.31 86 ASP A CA 1
ATOM 706 C C . ASP A 1 86 ? -3.242 -3.507 11.023 1.00 87.31 86 ASP A C 1
ATOM 708 O O . ASP A 1 86 ? -3.755 -4.113 10.081 1.00 87.31 86 ASP A O 1
ATOM 712 N N . ILE A 1 87 ? -2.157 -2.735 10.868 1.00 88.56 87 ILE A N 1
ATOM 713 C CA . ILE A 1 87 ? -1.477 -2.500 9.591 1.00 88.56 87 ILE A CA 1
ATOM 714 C C . ILE A 1 87 ? -0.173 -3.285 9.541 1.00 88.56 87 ILE A C 1
ATOM 716 O O . ILE A 1 87 ? 0.724 -3.089 10.365 1.00 88.56 87 ILE A O 1
ATOM 720 N N . GLN A 1 88 ? -0.037 -4.095 8.500 1.00 91.75 88 GLN A N 1
ATOM 721 C CA . GLN A 1 88 ? 1.228 -4.685 8.092 1.00 91.75 88 GLN A CA 1
ATOM 722 C C . GLN A 1 88 ? 1.652 -4.092 6.753 1.00 91.75 88 GLN A C 1
ATOM 724 O O . GLN A 1 88 ? 0.822 -3.834 5.884 1.00 91.75 88 GLN A O 1
ATOM 729 N N . ILE A 1 89 ? 2.947 -3.855 6.582 1.00 91.88 89 ILE A N 1
ATOM 730 C CA . ILE A 1 89 ? 3.516 -3.459 5.300 1.00 91.88 89 ILE A CA 1
ATOM 731 C C . ILE A 1 89 ? 4.169 -4.695 4.713 1.00 91.88 89 ILE A C 1
ATOM 733 O O . ILE A 1 89 ? 5.016 -5.307 5.353 1.00 91.88 89 ILE A O 1
ATOM 737 N N . CYS A 1 90 ? 3.788 -5.061 3.504 1.00 90.88 90 CYS A N 1
ATOM 738 C CA . CYS A 1 90 ? 4.336 -6.214 2.818 1.00 90.88 90 CYS A CA 1
ATOM 739 C C . CYS A 1 90 ? 5.117 -5.750 1.595 1.00 90.88 90 CYS A C 1
ATOM 741 O O . CYS A 1 90 ? 4.693 -4.846 0.870 1.00 90.88 90 CYS A O 1
ATOM 743 N N . ASP A 1 91 ? 6.241 -6.402 1.351 1.00 89.12 91 ASP A N 1
ATOM 744 C CA . ASP A 1 91 ? 6.977 -6.348 0.102 1.00 89.12 91 ASP A CA 1
ATOM 745 C C . ASP A 1 91 ? 7.082 -7.757 -0.481 1.00 89.12 91 ASP A C 1
ATOM 747 O O . ASP A 1 91 ? 7.104 -8.779 0.211 1.00 89.12 91 ASP A O 1
ATOM 751 N N . GLY A 1 92 ? 7.109 -7.827 -1.800 1.00 87.50 92 GLY A N 1
ATOM 752 C CA . GLY A 1 92 ? 7.074 -9.102 -2.485 1.00 87.50 92 GLY A CA 1
ATOM 753 C C . GLY A 1 92 ? 6.898 -8.915 -3.968 1.00 87.50 92 GLY A C 1
ATOM 754 O O . GLY A 1 92 ? 7.359 -7.921 -4.527 1.00 87.50 92 GLY A O 1
ATOM 755 N N . PHE A 1 93 ? 6.238 -9.871 -4.607 1.00 81.56 93 PHE A N 1
ATOM 756 C CA . PHE A 1 93 ? 6.124 -9.907 -6.053 1.00 81.56 93 PHE A CA 1
ATOM 757 C C . PHE A 1 93 ? 4.694 -10.163 -6.510 1.00 81.56 93 PHE A C 1
ATOM 759 O O . PHE A 1 93 ? 3.987 -10.988 -5.939 1.00 81.56 93 PHE A O 1
ATOM 766 N N . VAL A 1 94 ? 4.303 -9.498 -7.595 1.00 74.94 94 VAL A N 1
ATOM 767 C CA . VAL A 1 94 ? 3.153 -9.889 -8.417 1.00 74.94 94 VAL A CA 1
ATOM 768 C C . VAL A 1 94 ? 3.712 -10.412 -9.734 1.00 74.94 94 VAL A C 1
ATOM 770 O O . VAL A 1 94 ? 4.335 -9.677 -10.508 1.00 74.94 94 VAL A O 1
ATOM 773 N N . GLY A 1 95 ? 3.582 -11.721 -9.959 1.00 74.38 95 GLY A N 1
ATOM 774 C CA . GLY A 1 95 ? 4.375 -12.407 -10.979 1.00 74.38 95 GLY A CA 1
ATOM 775 C C . GLY A 1 95 ? 5.877 -12.258 -10.696 1.00 74.38 95 GLY A C 1
ATOM 776 O O . GLY A 1 95 ? 6.363 -12.751 -9.689 1.00 74.38 95 GLY A O 1
ATOM 777 N N . ASN A 1 96 ? 6.605 -11.551 -11.568 1.00 71.94 96 ASN A N 1
ATOM 778 C CA . ASN A 1 96 ? 8.049 -11.290 -11.420 1.00 71.94 96 ASN A CA 1
ATOM 779 C C . ASN A 1 96 ? 8.372 -9.822 -11.085 1.00 71.94 96 ASN A C 1
ATOM 781 O O . ASN A 1 96 ? 9.530 -9.407 -11.165 1.00 71.94 96 ASN A O 1
ATOM 785 N N . THR A 1 97 ? 7.363 -9.002 -10.789 1.00 70.12 97 THR A N 1
ATOM 786 C CA . THR A 1 97 ? 7.546 -7.569 -10.544 1.00 70.12 97 THR A CA 1
ATOM 787 C C . THR A 1 97 ? 7.513 -7.288 -9.044 1.00 70.12 97 THR A C 1
ATOM 789 O O . THR A 1 97 ? 6.586 -7.764 -8.394 1.00 70.12 97 THR A O 1
ATOM 792 N N . PRO A 1 98 ? 8.479 -6.532 -8.486 1.00 79.12 98 PRO A N 1
ATOM 793 C CA . PRO A 1 98 ? 8.459 -6.145 -7.078 1.00 79.12 98 PRO A CA 1
ATOM 794 C C . PRO A 1 98 ? 7.291 -5.209 -6.774 1.00 79.12 98 PRO A C 1
ATOM 796 O O . PRO A 1 98 ? 7.094 -4.229 -7.492 1.00 79.12 98 PRO A O 1
ATOM 799 N N . HIS A 1 99 ? 6.543 -5.500 -5.716 1.00 82.44 99 HIS A N 1
ATOM 800 C CA . HIS A 1 99 ? 5.427 -4.695 -5.231 1.00 82.44 99 HIS A CA 1
ATOM 801 C C . HIS A 1 99 ? 5.576 -4.414 -3.733 1.00 82.44 99 HIS A C 1
ATOM 803 O O . HIS A 1 99 ? 6.195 -5.179 -2.992 1.00 82.44 99 HIS A O 1
ATOM 809 N N . THR A 1 100 ? 4.968 -3.318 -3.285 1.00 85.94 100 THR A N 1
ATOM 810 C CA . THR A 1 100 ? 4.791 -2.985 -1.868 1.00 85.94 100 THR A CA 1
ATOM 811 C C . THR A 1 100 ? 3.335 -2.638 -1.616 1.00 85.94 100 THR A C 1
ATOM 813 O O . THR A 1 100 ? 2.746 -1.846 -2.355 1.00 85.94 100 THR A O 1
ATOM 816 N N . TRP A 1 101 ? 2.758 -3.196 -0.559 1.00 87.88 101 TRP A N 1
ATOM 817 C CA . TRP A 1 101 ? 1.359 -2.988 -0.218 1.00 87.88 101 TRP A CA 1
ATOM 818 C C . TRP A 1 101 ? 1.132 -2.949 1.292 1.00 87.88 101 TRP A C 1
ATOM 820 O O . TRP A 1 101 ? 1.953 -3.415 2.078 1.00 87.88 101 TRP A O 1
ATOM 830 N N . LEU A 1 102 ? 0.012 -2.358 1.703 1.00 88.00 102 LEU A N 1
ATOM 831 C CA . LEU A 1 102 ? -0.440 -2.338 3.093 1.00 88.00 102 LEU A CA 1
ATOM 832 C C . LEU A 1 102 ? -1.533 -3.383 3.275 1.00 88.00 102 LEU A C 1
ATOM 834 O O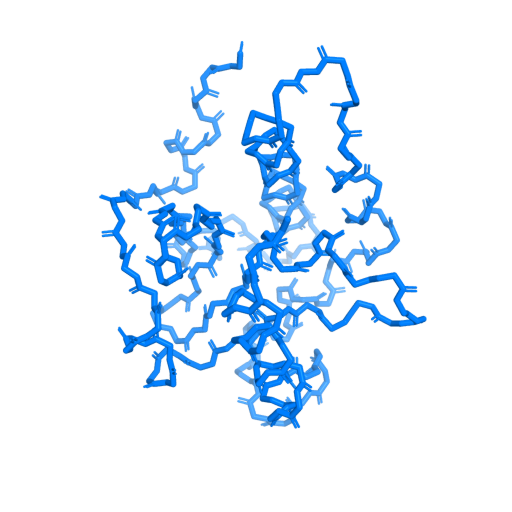 . LEU A 1 102 ? -2.517 -3.348 2.546 1.00 88.00 102 LEU A O 1
ATOM 838 N N . LEU A 1 103 ? -1.378 -4.281 4.239 1.00 87.25 103 LEU A N 1
ATOM 839 C CA . LEU A 1 103 ? -2.402 -5.227 4.664 1.00 87.25 103 LEU A CA 1
ATOM 840 C C . LEU A 1 103 ? -3.098 -4.705 5.921 1.00 87.25 103 LEU A C 1
ATOM 842 O O . LEU A 1 103 ? -2.442 -4.424 6.922 1.00 87.25 103 LEU A O 1
ATOM 846 N N . PHE A 1 104 ? -4.425 -4.610 5.877 1.00 83.00 104 PHE A N 1
ATOM 847 C CA . PHE A 1 104 ? -5.254 -4.186 7.007 1.00 83.00 104 PHE A CA 1
ATOM 848 C C . PHE A 1 104 ? -6.022 -5.380 7.573 1.00 83.00 104 PHE A C 1
ATOM 850 O O . PHE A 1 104 ? -6.794 -5.996 6.840 1.00 83.00 104 PHE A O 1
ATOM 857 N N . LYS A 1 105 ? -5.814 -5.719 8.854 1.00 81.06 105 LYS A N 1
ATOM 858 C CA . LYS A 1 105 ? -6.502 -6.810 9.587 1.00 81.06 105 LYS A CA 1
ATOM 859 C C . LYS A 1 105 ? -6.550 -8.177 8.878 1.00 81.06 105 LYS A C 1
ATOM 861 O O . LYS A 1 105 ? -7.393 -9.002 9.207 1.00 81.06 105 LYS A O 1
ATOM 866 N N . ASN A 1 106 ? -5.643 -8.446 7.938 1.00 71.38 106 ASN A N 1
ATOM 867 C CA . ASN A 1 106 ? -5.685 -9.616 7.045 1.00 71.38 106 ASN A CA 1
ATOM 868 C C . ASN A 1 106 ? -6.901 -9.672 6.104 1.00 71.38 106 ASN A C 1
ATOM 870 O O . ASN A 1 106 ? -7.229 -10.745 5.602 1.00 71.38 106 ASN A O 1
ATOM 874 N N . GLU A 1 107 ? -7.558 -8.544 5.840 1.00 68.25 107 GLU A N 1
ATOM 875 C CA . GLU A 1 107 ? -8.769 -8.498 5.014 1.00 68.25 107 GLU A CA 1
ATOM 876 C C . GLU A 1 107 ? -8.534 -7.851 3.654 1.00 68.25 107 GLU A C 1
ATOM 878 O O . GLU A 1 107 ? -9.086 -8.307 2.650 1.00 68.25 107 GLU A O 1
ATOM 883 N N . LEU A 1 108 ? -7.730 -6.786 3.601 1.00 69.88 108 LEU A N 1
ATOM 884 C CA . LEU A 1 108 ? -7.594 -5.963 2.402 1.00 69.88 108 LEU A CA 1
ATOM 885 C C . LEU A 1 108 ? -6.158 -5.490 2.194 1.00 69.88 108 LEU A C 1
ATOM 887 O O . LEU A 1 108 ? -5.486 -5.084 3.146 1.00 69.88 108 LEU A O 1
ATOM 891 N N . TYR A 1 109 ? -5.727 -5.497 0.933 1.00 72.19 109 TYR A N 1
ATOM 892 C CA . TYR A 1 109 ? -4.452 -4.937 0.503 1.00 72.19 109 TYR A CA 1
ATOM 893 C C . TYR A 1 109 ? -4.640 -3.589 -0.178 1.00 72.19 109 TYR A C 1
ATOM 895 O O . TYR A 1 109 ? -5.456 -3.488 -1.084 1.00 72.19 109 TYR A O 1
ATOM 903 N N . LEU A 1 110 ? -3.848 -2.589 0.204 1.00 77.50 110 LEU A N 1
ATOM 904 C CA . LEU A 1 110 ? -3.618 -1.364 -0.562 1.00 77.50 110 LEU A CA 1
ATOM 905 C C . LEU A 1 110 ? -2.271 -1.476 -1.278 1.00 77.50 110 LEU A C 1
ATOM 907 O O . LEU A 1 110 ? -1.226 -1.311 -0.650 1.00 77.50 110 LEU A O 1
ATOM 911 N N . ASP A 1 111 ? -2.293 -1.721 -2.587 1.00 77.44 111 ASP A N 1
ATOM 912 C CA . ASP A 1 111 ? -1.074 -1.803 -3.398 1.00 77.44 111 ASP A CA 1
ATOM 913 C C . ASP A 1 111 ? -0.534 -0.415 -3.782 1.00 77.44 111 ASP A C 1
ATOM 915 O O . ASP A 1 111 ? -1.114 0.317 -4.589 1.00 77.44 111 ASP A O 1
ATOM 919 N N . LEU A 1 112 ? 0.613 -0.059 -3.198 1.00 76.12 112 LEU A N 1
ATOM 920 C CA . LEU A 1 112 ? 1.274 1.235 -3.372 1.00 76.12 112 LEU A CA 1
ATOM 921 C C . LEU A 1 112 ? 2.093 1.310 -4.662 1.00 76.12 112 LEU A C 1
ATOM 923 O O . LEU A 1 112 ? 2.370 2.406 -5.148 1.00 76.12 112 LEU A O 1
ATOM 927 N N . THR A 1 113 ? 2.509 0.164 -5.203 1.00 71.06 113 THR A N 1
ATOM 928 C CA . THR A 1 113 ? 3.226 0.089 -6.478 1.00 71.06 113 THR A CA 1
ATOM 929 C C . THR A 1 113 ? 2.262 0.324 -7.631 1.00 71.06 113 THR A C 1
ATOM 931 O O . THR A 1 113 ? 2.547 1.135 -8.505 1.00 71.06 113 THR A O 1
ATOM 934 N N . LEU A 1 114 ? 1.075 -0.286 -7.601 1.00 66.69 114 LEU A N 1
ATOM 935 C CA . LEU A 1 114 ? 0.027 -0.043 -8.598 1.00 66.69 114 LEU A CA 1
ATOM 936 C C . LEU A 1 114 ? -0.474 1.402 -8.578 1.00 66.69 114 LEU A C 1
ATOM 938 O O . LEU A 1 114 ? -0.646 2.004 -9.640 1.00 66.69 114 LEU A O 1
ATOM 942 N N . ALA A 1 115 ? -0.633 1.986 -7.387 1.00 63.19 115 ALA A N 1
ATOM 943 C CA . ALA A 1 115 ? -1.085 3.366 -7.231 1.00 63.19 115 ALA A CA 1
ATOM 944 C C . ALA A 1 115 ? -0.140 4.407 -7.875 1.00 63.19 115 ALA A C 1
ATOM 946 O O . ALA A 1 115 ? -0.549 5.534 -8.131 1.00 63.19 115 ALA A O 1
ATOM 947 N N . GLN A 1 116 ? 1.109 4.049 -8.191 1.00 60.97 116 GLN A N 1
ATOM 948 C CA . GLN A 1 116 ? 2.052 4.937 -8.888 1.00 60.97 116 GLN A CA 1
ATOM 949 C C . GLN A 1 116 ? 1.808 5.024 -10.402 1.00 60.97 116 GLN A C 1
ATOM 951 O O . GLN A 1 116 ? 2.261 5.977 -11.034 1.00 60.97 116 GLN A O 1
ATOM 956 N N . PHE A 1 117 ? 1.094 4.062 -10.997 1.00 57.53 117 PHE A N 1
ATOM 957 C CA . PHE A 1 117 ? 0.874 3.987 -12.451 1.00 57.53 117 PHE A CA 1
ATOM 958 C C . PHE A 1 117 ? -0.509 4.490 -12.891 1.00 57.53 117 PHE A C 1
ATOM 960 O O . PHE A 1 117 ? -0.810 4.526 -14.087 1.00 57.53 117 PHE A O 1
ATOM 967 N N . THR A 1 118 ? -1.353 4.922 -11.951 1.00 53.41 118 THR A N 1
ATOM 968 C CA . THR A 1 118 ? -2.702 5.431 -12.223 1.00 53.41 118 THR A CA 1
ATOM 969 C C . THR A 1 118 ? -2.670 6.930 -12.550 1.00 53.41 118 THR A C 1
ATOM 971 O O . THR A 1 118 ? -2.972 7.767 -11.709 1.00 53.41 118 THR A O 1
ATOM 974 N N . HIS A 1 119 ? -2.329 7.301 -13.787 1.00 46.25 119 HIS A N 1
ATOM 975 C CA . HIS A 1 119 ? -2.443 8.689 -14.285 1.00 46.25 119 HIS A CA 1
ATOM 976 C C . HIS A 1 119 ? -3.869 9.068 -14.756 1.00 46.25 119 HIS A C 1
ATOM 978 O O . HIS A 1 119 ? -4.037 9.972 -15.574 1.00 46.25 119 HIS A O 1
ATOM 984 N N . LEU A 1 120 ? -4.908 8.368 -14.289 1.00 40.72 120 LEU A N 1
ATOM 985 C CA . LEU A 1 120 ? -6.312 8.641 -14.626 1.00 40.72 120 LEU A CA 1
ATOM 986 C C . LEU A 1 120 ? -7.004 9.417 -13.485 1.00 40.72 120 LEU A C 1
ATOM 988 O O . LEU A 1 120 ? -6.549 9.331 -12.349 1.00 40.72 120 LEU A O 1
ATOM 992 N N . PRO A 1 121 ? -8.070 10.199 -13.768 1.00 37.56 121 PRO A N 1
ATOM 993 C CA . PRO A 1 121 ? -8.559 11.298 -12.914 1.00 37.56 121 PRO A CA 1
ATOM 994 C C . PRO A 1 121 ? -9.168 10.931 -11.546 1.00 37.56 121 PRO A C 1
ATOM 996 O O . PRO A 1 121 ? -9.772 11.789 -10.910 1.00 37.56 121 PRO A O 1
ATOM 999 N N . ILE A 1 122 ? -8.997 9.704 -11.056 1.00 33.84 122 ILE A N 1
ATOM 1000 C CA . ILE A 1 122 ? -9.276 9.306 -9.671 1.00 33.84 122 ILE A CA 1
ATOM 1001 C C . ILE A 1 122 ? -8.201 8.271 -9.289 1.00 33.84 122 ILE A C 1
ATOM 1003 O O . ILE A 1 122 ? -7.993 7.339 -10.070 1.00 33.84 122 ILE A O 1
ATOM 1007 N N . PRO A 1 123 ? -7.519 8.371 -8.129 1.00 39.53 123 PRO A N 1
ATOM 1008 C CA . PRO A 1 123 ? -6.791 7.229 -7.594 1.00 39.53 123 PRO A CA 1
ATOM 1009 C C . PRO A 1 123 ? -7.817 6.170 -7.231 1.00 39.53 123 PRO A C 1
ATOM 1011 O O . PRO A 1 123 ? -8.465 6.243 -6.187 1.00 39.53 123 PRO A O 1
ATOM 1014 N N . GLU A 1 124 ? -7.938 5.148 -8.062 1.00 45.25 124 GLU A N 1
ATOM 1015 C CA . GLU A 1 124 ? -8.318 3.854 -7.528 1.00 45.25 124 GLU A CA 1
ATOM 1016 C C . GLU A 1 124 ? -7.110 3.395 -6.710 1.00 45.25 124 GLU A C 1
ATOM 1018 O O . GLU A 1 124 ? -6.186 2.771 -7.227 1.00 45.25 124 GLU A O 1
ATOM 1023 N N . ILE A 1 125 ? -7.076 3.791 -5.430 1.00 51.34 125 ILE A N 1
ATOM 1024 C CA . ILE A 1 125 ? -6.321 3.065 -4.411 1.00 51.34 125 ILE A CA 1
ATOM 1025 C C . ILE A 1 125 ? -6.656 1.602 -4.681 1.00 51.34 125 ILE A C 1
ATOM 1027 O O . ILE A 1 125 ? -7.829 1.219 -4.639 1.00 51.34 125 ILE A O 1
ATOM 1031 N N . ALA A 1 126 ? -5.657 0.819 -5.081 1.00 57.25 126 ALA A N 1
ATOM 1032 C CA . ALA A 1 126 ? -5.895 -0.549 -5.485 1.00 57.25 126 ALA A CA 1
ATOM 1033 C C . ALA A 1 126 ? -6.168 -1.373 -4.228 1.00 57.25 126 ALA A C 1
ATOM 1035 O O . ALA A 1 126 ? -5.241 -1.913 -3.630 1.00 57.25 126 ALA A O 1
ATOM 1036 N N . ILE A 1 127 ? -7.432 -1.375 -3.795 1.00 60.81 127 ILE A N 1
ATOM 1037 C CA . ILE A 1 127 ? -7.905 -2.125 -2.639 1.00 60.81 127 ILE A CA 1
ATOM 1038 C C . ILE A 1 127 ? -8.398 -3.477 -3.130 1.00 60.81 127 ILE A C 1
ATOM 1040 O O . ILE A 1 127 ? -9.451 -3.552 -3.767 1.00 60.81 127 ILE A O 1
ATOM 1044 N N . LEU A 1 128 ? -7.636 -4.524 -2.830 1.00 62.00 128 LEU A N 1
ATOM 1045 C CA . LEU A 1 128 ? -7.959 -5.900 -3.195 1.00 62.00 128 LEU A CA 1
ATOM 1046 C C . LEU A 1 128 ? -8.338 -6.702 -1.941 1.00 62.00 128 LEU A C 1
ATOM 1048 O O . LEU A 1 128 ? -7.560 -6.711 -0.983 1.00 62.00 128 LEU A O 1
ATOM 1052 N N . PRO A 1 129 ? -9.503 -7.378 -1.928 1.00 61.56 129 PRO A N 1
ATOM 1053 C CA . PRO A 1 129 ? -9.827 -8.411 -0.943 1.00 61.56 129 PRO A CA 1
ATOM 1054 C C . PRO A 1 129 ? -8.753 -9.483 -0.881 1.00 61.56 129 PRO A C 1
ATOM 1056 O O . PRO A 1 129 ? -8.329 -9.975 -1.926 1.00 61.56 129 PRO A O 1
ATOM 1059 N N . VAL A 1 130 ? -8.341 -9.850 0.335 1.00 63.28 130 VAL A N 1
ATOM 1060 C CA . VAL A 1 130 ? -7.245 -10.798 0.569 1.00 63.28 130 VAL A CA 1
ATOM 1061 C C . VAL A 1 130 ? -7.469 -12.121 -0.164 1.00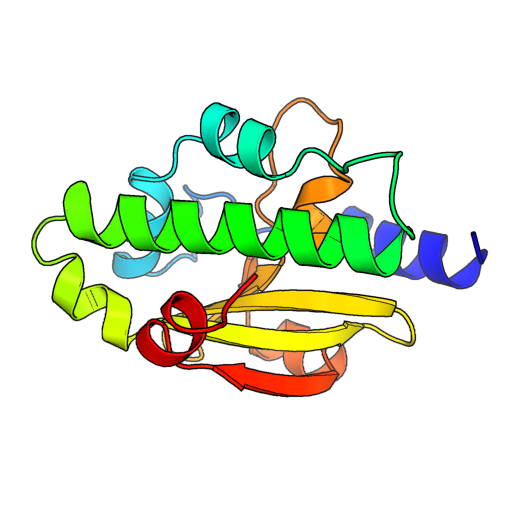 63.28 130 VAL A C 1
ATOM 1063 O O . VAL A 1 130 ? -6.546 -12.609 -0.815 1.00 63.28 130 VAL A O 1
ATOM 1066 N N . ASP A 1 131 ? -8.694 -12.646 -0.162 1.00 64.25 131 ASP A N 1
ATOM 1067 C CA . ASP A 1 131 ? -9.091 -13.876 -0.862 1.00 64.25 131 ASP A CA 1
ATOM 1068 C C . ASP A 1 131 ? -8.860 -13.824 -2.380 1.00 64.25 131 ASP A C 1
ATOM 1070 O O . ASP A 1 131 ? -8.539 -14.836 -2.993 1.00 64.25 131 ASP A O 1
ATOM 1074 N N . LEU A 1 132 ? -8.968 -12.647 -2.996 1.00 60.69 132 LEU A N 1
ATOM 1075 C CA . LEU A 1 132 ? -8.732 -12.453 -4.429 1.00 60.69 132 LEU A CA 1
ATOM 1076 C C . LEU A 1 132 ? -7.259 -12.244 -4.787 1.00 60.69 132 LEU A C 1
ATOM 1078 O O . LEU A 1 132 ? -6.889 -12.302 -5.957 1.00 60.69 132 LEU A O 1
ATOM 1082 N N . SER A 1 133 ? -6.438 -11.957 -3.789 1.00 62.53 133 SER A N 1
ATOM 1083 C CA . SER A 1 133 ? -5.040 -11.543 -3.938 1.00 62.53 133 SER A CA 1
ATOM 1084 C C . SER A 1 133 ? -4.031 -12.560 -3.421 1.00 62.53 133 SER A C 1
ATOM 1086 O O . SER A 1 133 ? -2.870 -12.473 -3.808 1.00 62.53 133 SER A O 1
ATOM 1088 N N . GLN A 1 134 ? -4.440 -13.537 -2.606 1.00 63.06 134 GLN A N 1
ATOM 1089 C CA . GLN A 1 134 ? -3.549 -14.604 -2.127 1.00 63.06 134 GLN A CA 1
ATOM 1090 C C . GLN A 1 134 ? -2.876 -15.366 -3.279 1.00 63.06 134 GLN A C 1
ATOM 1092 O O . GLN A 1 134 ? -1.705 -15.717 -3.175 1.00 63.06 134 GLN A O 1
ATOM 1097 N N . ASP A 1 135 ? -3.576 -15.541 -4.401 1.00 66.25 135 ASP A N 1
ATOM 1098 C CA . ASP A 1 135 ? -3.031 -16.208 -5.590 1.00 66.25 135 ASP A CA 1
ATOM 1099 C C . ASP A 1 135 ? -2.156 -15.288 -6.465 1.00 66.25 135 ASP A C 1
ATOM 1101 O O . ASP A 1 135 ? -1.448 -15.755 -7.358 1.00 66.25 135 ASP A O 1
ATOM 1105 N N . LEU A 1 136 ? -2.207 -13.973 -6.233 1.00 70.38 136 LEU A N 1
ATOM 1106 C CA . LEU A 1 136 ? -1.544 -12.960 -7.060 1.00 70.38 136 LEU A CA 1
ATOM 1107 C C . LEU A 1 136 ? -0.261 -12.419 -6.424 1.00 70.38 136 LEU A C 1
ATOM 1109 O O . LEU A 1 136 ? 0.697 -12.126 -7.141 1.00 70.38 136 LEU A O 1
ATOM 1113 N N . TYR A 1 137 ? -0.247 -12.276 -5.098 1.00 77.62 137 TYR A N 1
ATOM 1114 C CA . TYR A 1 137 ? 0.843 -11.665 -4.347 1.00 77.62 137 TYR A CA 1
ATOM 1115 C C . TYR A 1 137 ? 1.692 -12.729 -3.661 1.00 77.62 137 TYR A C 1
ATOM 1117 O O . TYR A 1 137 ? 1.252 -13.422 -2.747 1.00 77.62 137 TYR A O 1
ATOM 1125 N N . GLN A 1 138 ? 2.956 -12.804 -4.056 1.00 82.94 138 GLN A N 1
ATOM 1126 C CA . GLN A 1 138 ? 3.968 -13.582 -3.357 1.00 82.94 138 GLN A CA 1
ATOM 1127 C C . GLN A 1 138 ? 4.653 -12.684 -2.332 1.00 82.94 138 GLN A C 1
ATOM 1129 O O . GLN A 1 138 ? 5.459 -11.827 -2.693 1.00 82.94 138 GLN A O 1
ATOM 1134 N N . VAL A 1 139 ? 4.320 -12.862 -1.053 1.00 87.38 139 VAL A N 1
ATOM 1135 C CA . VAL A 1 139 ? 4.959 -12.136 0.053 1.00 87.38 139 VAL A CA 1
ATOM 1136 C C . VAL A 1 139 ? 6.417 -12.582 0.169 1.00 87.38 139 VAL A C 1
ATOM 1138 O O . VAL A 1 139 ? 6.688 -13.771 0.330 1.00 87.38 139 VAL A O 1
ATOM 1141 N N . ASN A 1 140 ? 7.347 -11.631 0.112 1.00 89.50 140 ASN A N 1
ATOM 1142 C CA . ASN A 1 140 ? 8.756 -11.874 0.409 1.00 89.50 140 ASN A CA 1
ATOM 1143 C C . ASN A 1 140 ? 9.057 -11.528 1.869 1.00 89.50 140 ASN A C 1
ATOM 1145 O O . ASN A 1 140 ? 9.618 -12.344 2.599 1.00 89.50 140 ASN A O 1
ATOM 1149 N N . HIS A 1 141 ? 8.648 -10.339 2.311 1.00 90.69 141 HIS A N 1
ATOM 1150 C CA . HIS A 1 141 ? 8.803 -9.918 3.693 1.00 90.69 141 HIS A CA 1
ATOM 1151 C C . HIS A 1 141 ? 7.571 -9.131 4.179 1.00 90.69 141 HIS A C 1
ATOM 1153 O O . HIS A 1 141 ? 6.689 -8.714 3.424 1.00 90.69 141 HIS A O 1
ATOM 1159 N N . THR A 1 142 ? 7.409 -9.072 5.499 1.00 92.31 142 THR A N 1
ATOM 1160 C CA . THR A 1 142 ? 6.296 -8.390 6.164 1.00 92.31 142 THR A CA 1
ATOM 1161 C C . THR A 1 142 ? 6.833 -7.640 7.366 1.00 92.31 142 THR A C 1
ATOM 1163 O O . THR A 1 142 ? 7.500 -8.223 8.213 1.00 92.31 142 THR A O 1
ATOM 1166 N N . PHE A 1 143 ? 6.507 -6.358 7.431 1.00 93.25 143 PHE A N 1
ATOM 1167 C CA . PHE A 1 143 ? 6.925 -5.430 8.464 1.00 93.25 143 PHE A CA 1
ATOM 1168 C C . PHE A 1 143 ? 5.712 -4.997 9.287 1.00 93.25 143 PHE A C 1
ATOM 1170 O O . PHE A 1 143 ? 4.651 -4.668 8.745 1.00 93.25 143 PHE A O 1
ATOM 1177 N N . SER A 1 144 ? 5.885 -4.905 10.600 1.00 93.12 144 SER A N 1
ATOM 1178 C 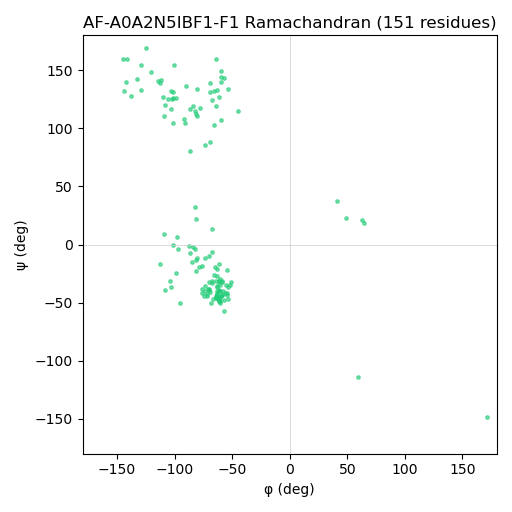CA . SER A 1 144 ? 5.038 -4.045 11.426 1.00 93.12 144 SER A CA 1
ATOM 1179 C C . SER A 1 144 ? 5.237 -2.577 11.040 1.00 93.12 144 SER A C 1
ATOM 1181 O O . SER A 1 144 ? 6.263 -2.186 10.473 1.00 93.12 144 SER A O 1
ATOM 1183 N N . TRP A 1 145 ? 4.278 -1.719 11.386 1.00 90.81 145 TRP A N 1
ATOM 1184 C CA . TRP A 1 145 ? 4.423 -0.288 11.122 1.00 90.81 145 TRP A CA 1
ATOM 1185 C C . TRP A 1 145 ? 5.625 0.329 11.856 1.00 90.81 145 TRP A C 1
ATOM 1187 O O . TRP A 1 145 ? 6.244 1.246 11.318 1.00 90.81 145 TRP A O 1
ATOM 1197 N N . GLN A 1 146 ? 5.990 -0.166 13.047 1.00 91.94 146 GLN A N 1
ATOM 1198 C CA . GLN A 1 146 ? 7.160 0.318 13.789 1.00 91.94 146 GLN A CA 1
ATOM 1199 C C . GLN A 1 146 ? 8.465 -0.052 13.083 1.00 91.94 146 GLN A C 1
ATOM 1201 O O . GLN A 1 146 ? 9.302 0.824 12.867 1.00 91.94 146 GLN A O 1
ATOM 1206 N N . GLU A 1 147 ? 8.622 -1.325 12.708 1.00 92.31 147 GLU A N 1
ATOM 1207 C CA . GLU A 1 147 ? 9.795 -1.810 11.969 1.00 92.31 147 GLU A CA 1
ATOM 1208 C C . GLU A 1 147 ? 9.929 -1.068 10.649 1.00 92.31 147 GLU A C 1
ATOM 1210 O O . GLU A 1 147 ? 11.010 -0.591 10.311 1.00 92.31 147 GLU A O 1
ATOM 1215 N N . TRP A 1 148 ? 8.804 -0.892 9.948 1.00 90.94 148 TRP A N 1
ATOM 1216 C CA . TRP A 1 148 ? 8.775 -0.121 8.725 1.00 90.94 148 TRP A CA 1
ATOM 1217 C C . TRP A 1 148 ? 9.296 1.281 8.999 1.00 90.94 148 TRP A C 1
ATOM 1219 O O . TRP A 1 148 ? 10.285 1.649 8.397 1.00 90.94 148 TRP A O 1
ATOM 1229 N N . VAL A 1 149 ? 8.734 2.067 9.923 1.00 87.12 149 VAL A N 1
ATOM 1230 C CA . VAL A 1 149 ? 9.220 3.433 10.236 1.00 87.12 149 VAL A CA 1
ATOM 1231 C C . VAL A 1 149 ? 10.726 3.481 10.542 1.00 87.12 149 VAL A C 1
ATOM 1233 O O . VAL A 1 149 ? 11.378 4.443 10.147 1.00 87.12 149 VAL A O 1
ATOM 1236 N N . GLN A 1 150 ? 11.278 2.448 11.178 1.00 88.62 150 GLN A N 1
ATOM 1237 C CA . GLN A 1 150 ? 12.686 2.374 11.581 1.00 88.62 150 GLN A CA 1
ATOM 1238 C C . GLN A 1 150 ? 13.664 1.971 10.471 1.00 88.62 150 GLN A C 1
ATOM 1240 O O . GLN A 1 150 ? 14.867 2.111 10.678 1.00 88.62 150 GLN A O 1
ATOM 1245 N N . LEU A 1 151 ? 13.196 1.501 9.307 1.00 83.12 151 LEU A N 1
ATOM 1246 C CA . LEU A 1 151 ? 14.073 1.258 8.158 1.00 83.12 151 LEU A CA 1
ATOM 1247 C C . LEU A 1 151 ? 14.759 2.570 7.752 1.00 83.12 151 LEU A C 1
ATOM 1249 O O . LEU A 1 151 ? 14.105 3.465 7.199 1.00 83.12 151 LEU A O 1
ATOM 1253 N N . GLU A 1 152 ? 16.057 2.675 8.046 1.00 59.00 152 GLU A N 1
ATOM 1254 C CA . GLU A 1 152 ? 16.911 3.784 7.622 1.00 59.00 152 GLU A CA 1
ATOM 1255 C C . GLU A 1 152 ? 16.939 3.873 6.087 1.00 59.00 152 GLU A C 1
ATOM 1257 O O . GLU A 1 152 ? 16.922 2.859 5.385 1.00 59.00 152 GLU A O 1
ATOM 1262 N N . SER A 1 153 ? 16.911 5.104 5.572 1.00 52.59 153 SER A N 1
ATOM 1263 C CA . SER A 1 153 ? 16.906 5.431 4.138 1.00 52.59 153 SER A CA 1
ATOM 1264 C C . SER A 1 153 ? 18.298 5.639 3.570 1.00 52.59 153 SER A C 1
ATOM 1266 O O . SER A 1 153 ? 19.070 6.350 4.251 1.00 52.59 153 SER A O 1
#

Solvent-accessible surface area (backbone atoms only — not comparable to full-atom values): 8586 Å² total; per-residue (Å²): 133,61,71,68,57,56,50,53,52,47,45,58,60,69,65,58,64,49,51,55,77,82,39,89,85,53,55,73,68,53,37,53,53,50,71,51,55,55,67,69,63,44,50,65,34,36,57,66,51,86,90,50,56,70,70,57,18,51,49,52,10,34,50,42,32,51,52,50,50,54,50,30,34,46,72,67,39,90,67,16,68,64,57,46,76,40,36,34,41,35,36,29,24,48,81,94,42,81,37,38,32,38,34,42,76,80,48,36,32,40,34,44,51,64,48,60,71,55,90,53,103,60,80,65,56,38,30,35,50,36,87,77,35,63,90,48,51,48,78,71,48,76,30,49,56,66,58,49,73,65,58,83,129

Sequence (153 aa):
MNDSYKEILKELHRTRKFIQPDSPKLDSDLQQILSVLDTHEFFLHCNLNPAVSYNEAVFKACRKASMYVIYSISHKLRMGKFKLQDIQICDGFVGNTPHTWLLFKNELYLDLTLAQFTHLPIPEIAILPVDLSQDLYQVNHTFSWQEWVQLES

Radius of gyration: 14.7 Å; Cα contacts (8 Å, |Δi|>4): 205; chains: 1; bounding box: 39×31×41 Å

Mean predicted aligned error: 9.06 Å

Foldseek 3Di:
DDVVVVVVLVCLVVVPLQQDLPHPPDDPLSVLLVVQDDLVVLLVLQDFDPVDDPLVSLVSSLLSSLVSSLVSQCPVDDVSVVQLQQWKWFWFDQPNDIWIWIGGNLFWIQTSSSQSPPPDPDRSRRIHTNVRCVVGTDTPDMDRPVRSVPPDD